Protein AF-L7EU13-F1 (afdb_monomer_lite)

InterPro domains:
  IPR012551 DUF1707 SHOCT-like domain [PF08044] (8-45)

pLDDT: mean 79.1, std 16.44, range [40.97, 95.44]

Foldseek 3Di:
DDCPDVVNVVLVVVLVVVLVVLVVCVVVVVDDPVRSVVSSVCSVVVVPPPD

Radius of gyration: 13.34 Å; chains: 1; bounding box: 37×13×35 Å

Organism: Streptomyces turgidiscabies (strain Car8) (NCBI:txid698760)

Structure (mmCIF, N/CA/C/O backbone):
data_AF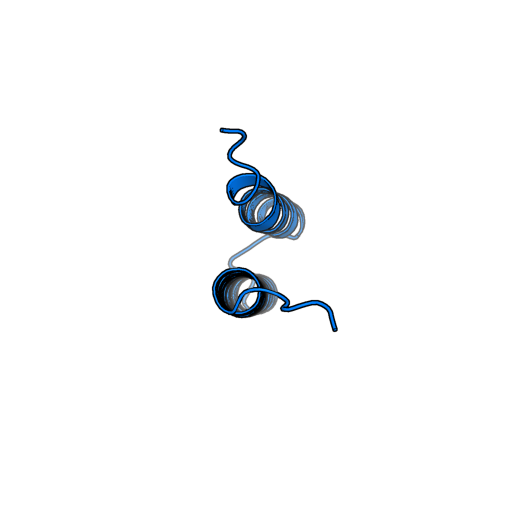-L7EU13-F1
#
_entry.id   AF-L7EU13-F1
#
loop_
_atom_site.group_PDB
_atom_site.id
_atom_site.type_symbol
_atom_site.label_atom_id
_atom_site.label_alt_id
_atom_site.label_comp_id
_atom_site.label_asym_id
_atom_site.label_entity_id
_atom_site.label_seq_id
_atom_site.pdbx_PDB_ins_code
_atom_site.Cartn_x
_atom_site.Cartn_y
_atom_site.Cartn_z
_atom_site.occupancy
_atom_site.B_iso_or_equiv
_atom_site.auth_seq_id
_atom_site.auth_comp_id
_atom_site.auth_asym_id
_atom_site.auth_atom_id
_atom_site.pdbx_PDB_model_num
ATOM 1 N N . MET A 1 1 ? 19.882 10.429 -26.792 1.00 47.25 1 MET A N 1
ATOM 2 C CA . MET A 1 1 ? 18.745 9.492 -26.804 1.00 47.25 1 MET A CA 1
ATOM 3 C C . MET A 1 1 ? 18.950 8.608 -25.601 1.00 47.25 1 MET A C 1
ATOM 5 O O . MET A 1 1 ? 19.772 7.707 -25.664 1.00 47.25 1 MET A O 1
ATOM 9 N N . THR A 1 2 ? 18.390 9.025 -24.472 1.00 48.62 2 THR A N 1
ATOM 10 C CA . THR A 1 2 ? 18.590 8.385 -23.173 1.00 48.62 2 THR A CA 1
ATOM 11 C C . THR A 1 2 ? 17.940 7.013 -23.247 1.00 48.62 2 THR A C 1
ATOM 13 O O . THR A 1 2 ? 16.722 6.910 -23.365 1.00 48.62 2 THR A O 1
ATOM 16 N N . ASP A 1 3 ? 18.769 5.977 -23.300 1.00 57.56 3 ASP A N 1
ATOM 17 C CA . ASP A 1 3 ? 18.336 4.603 -23.105 1.00 57.56 3 ASP A CA 1
ATOM 18 C C . ASP A 1 3 ? 17.996 4.488 -21.615 1.00 57.56 3 ASP A C 1
ATOM 20 O O . ASP A 1 3 ? 18.847 4.203 -20.776 1.00 57.56 3 ASP A O 1
ATOM 24 N N . ASP A 1 4 ? 16.773 4.893 -21.265 1.00 57.19 4 ASP A N 1
ATOM 25 C CA . ASP A 1 4 ? 16.156 4.551 -19.991 1.00 57.19 4 ASP A CA 1
ATOM 26 C C . ASP A 1 4 ? 16.079 3.028 -19.953 1.00 57.19 4 ASP A C 1
ATOM 28 O O . ASP A 1 4 ? 15.192 2.416 -20.556 1.00 57.19 4 ASP A O 1
ATOM 32 N N . LEU A 1 5 ? 17.095 2.450 -19.314 1.00 59.59 5 LEU A N 1
ATOM 33 C CA . LEU A 1 5 ? 17.359 1.025 -19.218 1.00 59.59 5 LEU A CA 1
ATOM 34 C C . LEU A 1 5 ? 16.045 0.271 -18.950 1.00 59.59 5 LEU A C 1
ATOM 36 O O . LEU A 1 5 ? 15.308 0.645 -18.030 1.00 59.59 5 LEU A O 1
ATOM 40 N N . PRO A 1 6 ? 15.731 -0.801 -19.697 1.00 65.25 6 PRO A N 1
ATOM 41 C CA . PRO A 1 6 ? 14.512 -1.586 -19.489 1.00 65.25 6 PRO A CA 1
ATOM 42 C C . PRO A 1 6 ? 14.361 -2.081 -18.040 1.00 65.25 6 PRO A C 1
ATOM 44 O O . PRO A 1 6 ? 13.241 -2.259 -17.568 1.00 65.25 6 PRO A O 1
ATOM 47 N N . GLU A 1 7 ? 15.469 -2.224 -17.312 1.00 62.25 7 GLU A N 1
ATOM 48 C CA . GLU A 1 7 ? 15.508 -2.553 -15.883 1.00 62.25 7 GLU A CA 1
ATOM 49 C C . GLU A 1 7 ? 14.902 -1.462 -14.983 1.00 62.25 7 GLU A C 1
ATOM 51 O O . GLU A 1 7 ? 14.225 -1.774 -14.000 1.00 62.25 7 GLU A O 1
ATOM 56 N N . LEU A 1 8 ? 15.087 -0.182 -15.330 1.00 67.94 8 LEU A N 1
ATOM 57 C CA . LEU A 1 8 ? 14.501 0.936 -14.591 1.00 67.94 8 LEU A CA 1
ATOM 58 C C . LEU A 1 8 ? 12.980 0.954 -14.773 1.00 67.94 8 LEU A C 1
ATOM 60 O O . LEU A 1 8 ? 12.253 1.040 -13.789 1.00 67.94 8 LEU A O 1
ATOM 64 N N . ARG A 1 9 ? 12.502 0.762 -16.010 1.00 70.88 9 ARG A N 1
ATOM 65 C CA . ARG A 1 9 ? 11.062 0.684 -16.310 1.00 70.88 9 ARG A CA 1
ATOM 66 C C . ARG A 1 9 ? 10.389 -0.554 -15.727 1.00 70.88 9 ARG A C 1
ATOM 68 O O . ARG A 1 9 ? 9.247 -0.460 -15.290 1.00 70.88 9 ARG A O 1
ATOM 75 N N . ALA A 1 10 ? 11.074 -1.697 -15.705 1.00 71.19 10 ALA A N 1
ATOM 76 C CA . ALA A 1 10 ? 10.589 -2.884 -15.004 1.00 71.19 10 ALA A CA 1
ATOM 77 C C . ALA A 1 10 ? 10.432 -2.594 -13.502 1.00 71.19 10 ALA A C 1
ATOM 79 O O . ALA A 1 10 ? 9.381 -2.867 -12.931 1.00 71.19 10 ALA A O 1
ATOM 80 N N . SER A 1 11 ? 11.421 -1.922 -12.902 1.00 77.56 11 SER A N 1
ATOM 81 C CA . SER A 1 11 ? 11.356 -1.501 -11.501 1.00 77.56 11 SER A CA 1
ATOM 82 C C . SER A 1 11 ? 10.248 -0.473 -11.237 1.00 77.56 11 SER A C 1
ATOM 84 O O . SER A 1 11 ? 9.626 -0.526 -10.183 1.00 77.56 11 SER A O 1
ATOM 86 N N . ASP A 1 12 ? 9.980 0.463 -12.154 1.00 81.44 12 ASP A N 1
ATOM 87 C CA . ASP A 1 12 ? 8.826 1.373 -12.071 1.00 81.44 12 ASP A CA 1
ATOM 88 C C . ASP A 1 12 ? 7.495 0.616 -12.107 1.00 81.44 12 ASP A C 1
ATOM 90 O O . ASP A 1 12 ? 6.645 0.834 -11.246 1.00 81.44 12 ASP A O 1
ATOM 94 N N . ALA A 1 13 ? 7.337 -0.320 -13.045 1.00 85.75 13 ALA A N 1
ATOM 95 C CA . ALA A 1 13 ? 6.124 -1.125 -13.168 1.00 85.75 13 ALA A CA 1
ATOM 96 C C . ALA A 1 13 ? 5.873 -1.992 -11.920 1.00 85.75 13 ALA A C 1
ATOM 98 O O . ALA A 1 13 ? 4.738 -2.103 -11.451 1.00 85.75 13 ALA A O 1
ATOM 99 N N . ASP A 1 14 ? 6.930 -2.565 -11.338 1.00 84.75 14 ASP A N 1
ATOM 100 C CA . ASP A 1 14 ? 6.837 -3.3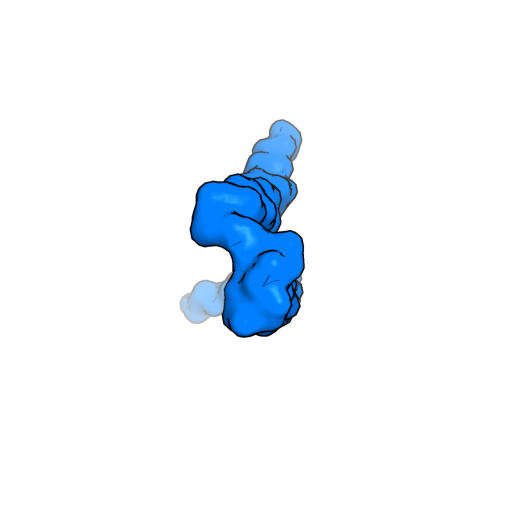05 -10.079 1.00 84.75 14 ASP A CA 1
ATOM 101 C C . ASP A 1 14 ? 6.419 -2.390 -8.914 1.00 84.75 14 ASP A C 1
ATOM 103 O O . ASP A 1 14 ? 5.574 -2.773 -8.098 1.00 84.75 14 ASP A O 1
ATOM 107 N N . ARG A 1 15 ? 6.939 -1.155 -8.851 1.00 85.50 15 ARG A N 1
ATOM 108 C CA . ARG A 1 15 ? 6.546 -0.165 -7.831 1.00 85.50 15 ARG A CA 1
ATOM 109 C C . ARG A 1 15 ? 5.089 0.253 -7.966 1.00 85.50 15 ARG A C 1
ATOM 111 O O . ARG A 1 15 ? 4.383 0.311 -6.960 1.00 85.50 15 ARG A O 1
ATOM 118 N N . GLU A 1 16 ? 4.634 0.523 -9.185 1.00 88.75 16 GLU A N 1
ATOM 119 C CA . GLU A 1 16 ? 3.238 0.872 -9.453 1.00 88.75 16 GLU A CA 1
ATOM 120 C C . GLU A 1 16 ? 2.303 -0.260 -9.028 1.00 88.75 16 GLU A C 1
ATOM 122 O O . GLU A 1 16 ? 1.337 -0.017 -8.304 1.00 88.75 16 GLU A O 1
ATOM 127 N N . ARG A 1 17 ? 2.646 -1.507 -9.367 1.00 90.12 17 ARG A N 1
ATOM 128 C CA . ARG A 1 17 ? 1.863 -2.686 -8.984 1.00 90.12 17 ARG A CA 1
ATOM 129 C C . ARG A 1 17 ? 1.773 -2.863 -7.469 1.00 90.12 17 ARG A C 1
ATOM 131 O O . ARG A 1 17 ? 0.701 -3.160 -6.947 1.00 90.12 17 ARG A O 1
ATOM 138 N N . VAL A 1 18 ? 2.875 -2.671 -6.744 1.00 90.12 18 VAL A N 1
ATOM 139 C CA . VAL A 1 18 ? 2.862 -2.723 -5.273 1.00 90.12 18 VAL A CA 1
ATOM 140 C C . VAL A 1 18 ? 2.031 -1.574 -4.693 1.00 90.12 18 VAL A C 1
ATOM 142 O O . VAL A 1 18 ? 1.243 -1.799 -3.777 1.00 90.12 18 VAL A O 1
ATOM 145 N N . ALA A 1 19 ? 2.135 -0.365 -5.249 1.00 90.69 19 ALA A N 1
ATOM 146 C CA . ALA A 1 19 ? 1.343 0.783 -4.813 1.00 90.69 19 ALA A CA 1
ATOM 147 C C . ALA A 1 19 ? -0.167 0.593 -5.045 1.00 90.69 19 ALA A C 1
ATOM 149 O O . ALA A 1 19 ? -0.972 1.101 -4.265 1.00 90.69 19 ALA A O 1
ATOM 150 N N . GLU A 1 20 ? -0.571 -0.118 -6.099 1.00 93.25 20 GLU A N 1
ATOM 151 C CA . GLU A 1 20 ? -1.968 -0.516 -6.313 1.00 93.25 20 GLU A CA 1
ATOM 152 C C . GLU A 1 20 ? -2.444 -1.503 -5.242 1.00 93.25 20 GLU A C 1
ATOM 154 O O . GLU A 1 20 ? -3.440 -1.235 -4.577 1.00 93.25 20 GLU A O 1
ATOM 159 N N . ILE A 1 21 ? -1.683 -2.570 -4.976 1.00 93.75 21 ILE A N 1
ATOM 160 C CA . ILE A 1 21 ? -2.030 -3.571 -3.948 1.00 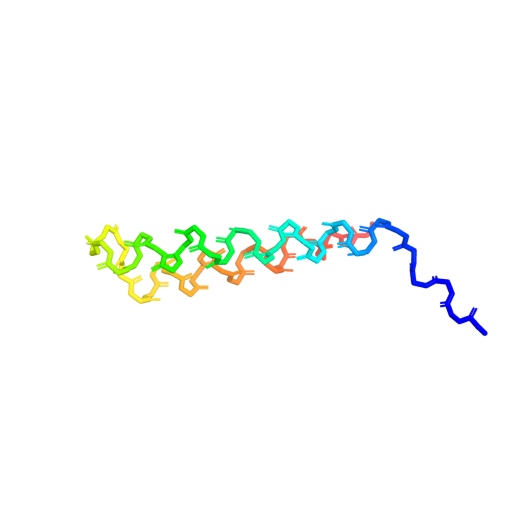93.75 21 ILE A CA 1
ATOM 161 C C . ILE A 1 21 ? -2.180 -2.926 -2.563 1.00 93.75 21 ILE A C 1
ATOM 163 O O . ILE A 1 21 ? -3.096 -3.252 -1.807 1.00 93.75 21 ILE A O 1
ATOM 167 N N . LEU A 1 22 ? -1.279 -2.004 -2.216 1.00 92.81 22 LEU A N 1
ATOM 168 C CA . LEU A 1 22 ? -1.332 -1.289 -0.943 1.00 92.81 22 LEU A CA 1
ATOM 169 C C . LEU A 1 22 ? -2.551 -0.355 -0.861 1.00 92.81 22 LEU A C 1
ATOM 171 O O . LEU A 1 22 ? -3.166 -0.256 0.200 1.00 92.81 22 LEU A O 1
ATOM 175 N N . ARG A 1 23 ? -2.933 0.294 -1.970 1.00 92.44 23 ARG A N 1
ATOM 176 C CA . ARG A 1 23 ? -4.139 1.138 -2.037 1.00 92.44 23 ARG A CA 1
ATOM 177 C C . ARG A 1 23 ? -5.417 0.321 -1.902 1.00 92.44 23 ARG A C 1
ATOM 179 O O . ARG A 1 23 ? -6.313 0.744 -1.176 1.00 92.44 23 ARG A O 1
ATOM 186 N N . ASP A 1 24 ? -5.478 -0.850 -2.525 1.00 95.44 24 ASP A N 1
ATOM 187 C CA . ASP A 1 24 ? -6.609 -1.766 -2.378 1.00 95.44 24 ASP A CA 1
ATOM 188 C C . ASP A 1 24 ? -6.740 -2.237 -0.926 1.00 95.44 24 ASP A C 1
ATOM 190 O O . ASP A 1 24 ? -7.810 -2.140 -0.329 1.00 95.44 24 ASP A O 1
ATOM 194 N N . ALA A 1 25 ? -5.636 -2.640 -0.294 1.00 93.19 25 ALA A N 1
ATOM 195 C CA . ALA A 1 25 ? -5.647 -3.054 1.106 1.00 93.19 25 ALA A CA 1
ATOM 196 C C . ALA A 1 25 ? -6.019 -1.912 2.082 1.00 93.19 25 ALA A C 1
ATOM 198 O O . ALA A 1 25 ? -6.667 -2.177 3.099 1.00 93.19 25 ALA A O 1
ATOM 199 N N . LEU A 1 26 ? -5.675 -0.656 1.768 1.00 93.12 26 LEU A N 1
ATOM 200 C CA . LEU A 1 26 ? -6.144 0.534 2.494 1.00 93.12 26 LEU A CA 1
ATOM 201 C C . LEU A 1 26 ? -7.654 0.748 2.305 1.00 93.12 26 LEU A C 1
ATOM 203 O O . LEU A 1 26 ? -8.369 0.975 3.279 1.00 93.12 26 LEU A O 1
ATOM 207 N N . ALA A 1 27 ? -8.159 0.623 1.075 1.00 93.19 27 ALA A N 1
ATOM 208 C CA . ALA A 1 27 ? -9.585 0.752 0.770 1.00 93.19 27 ALA A CA 1
ATOM 209 C C . ALA A 1 27 ? -10.432 -0.356 1.423 1.00 93.19 27 ALA A C 1
ATOM 211 O O . ALA A 1 27 ? -11.561 -0.114 1.845 1.00 93.19 27 ALA A O 1
ATOM 212 N N . GLU A 1 28 ? -9.873 -1.559 1.560 1.00 95.19 28 GLU A N 1
ATOM 213 C CA . GLU A 1 28 ? -10.477 -2.679 2.286 1.00 95.19 28 GLU A CA 1
ATOM 214 C C . GLU A 1 28 ? -10.386 -2.531 3.819 1.00 95.19 28 GLU A C 1
ATOM 216 O O . GLU A 1 28 ? -10.923 -3.368 4.548 1.00 95.19 28 GLU A O 1
ATOM 221 N N . GLY A 1 29 ? -9.704 -1.495 4.327 1.00 93.94 29 GLY A N 1
ATOM 222 C CA . GLY A 1 29 ? -9.507 -1.257 5.760 1.00 93.94 29 GLY A CA 1
ATOM 223 C C . GLY A 1 29 ? -8.579 -2.271 6.436 1.00 93.94 29 GLY A C 1
ATOM 224 O O . GLY A 1 29 ? -8.577 -2.384 7.660 1.00 93.94 29 GLY A O 1
ATOM 225 N N . ARG A 1 30 ? -7.806 -3.032 5.648 1.00 93.31 30 ARG A N 1
ATOM 226 C CA . ARG A 1 30 ? -6.763 -3.941 6.150 1.00 93.31 30 ARG A CA 1
ATOM 227 C C . ARG A 1 30 ? -5.467 -3.207 6.481 1.00 93.31 30 ARG A C 1
ATOM 229 O O . ARG A 1 30 ? -4.643 -3.757 7.203 1.00 93.31 30 ARG A O 1
ATOM 236 N N . LEU A 1 31 ? -5.294 -2.008 5.927 1.00 92.69 31 LEU A N 1
ATOM 237 C CA . LEU A 1 31 ? -4.203 -1.088 6.220 1.00 92.69 31 LEU A CA 1
ATOM 238 C C . LEU A 1 31 ? -4.749 0.210 6.789 1.00 92.69 31 LEU A C 1
ATOM 240 O O . LEU A 1 31 ? -5.812 0.673 6.377 1.00 92.69 31 LEU A O 1
ATOM 244 N N . ASP A 1 32 ? -3.986 0.808 7.696 1.00 92.81 32 ASP A N 1
ATOM 245 C CA . ASP A 1 32 ? -4.139 2.215 8.036 1.00 92.81 32 ASP A CA 1
ATOM 246 C C . ASP A 1 32 ? -3.275 3.080 7.098 1.00 92.81 32 ASP A C 1
ATOM 248 O O . ASP A 1 32 ? -2.380 2.583 6.411 1.00 92.81 32 ASP A O 1
ATOM 252 N N . MET A 1 33 ? -3.558 4.382 7.054 1.00 89.06 33 MET A N 1
ATOM 253 C CA . MET A 1 33 ? -2.825 5.332 6.214 1.00 89.06 33 MET A CA 1
ATOM 254 C C . MET A 1 33 ? -1.326 5.374 6.558 1.00 89.06 33 MET A C 1
ATOM 256 O O . MET A 1 33 ? -0.494 5.461 5.662 1.00 89.06 33 MET A O 1
ATOM 260 N N . THR A 1 34 ? -0.983 5.258 7.839 1.00 92.69 34 THR A N 1
ATOM 261 C CA . THR A 1 34 ? 0.393 5.232 8.346 1.00 92.69 34 THR A CA 1
ATOM 262 C C . THR A 1 34 ? 1.125 3.981 7.860 1.00 92.69 34 THR A C 1
ATOM 264 O O . THR A 1 34 ? 2.182 4.094 7.246 1.00 92.69 34 THR A O 1
ATOM 267 N N . GLU A 1 35 ? 0.545 2.788 8.041 1.00 92.31 35 GLU A N 1
ATOM 268 C CA . GLU A 1 35 ? 1.134 1.532 7.552 1.00 92.31 35 GLU A CA 1
ATOM 269 C C . GLU A 1 35 ? 1.229 1.499 6.014 1.00 92.31 35 GLU A C 1
ATOM 271 O O . GLU A 1 35 ? 2.183 0.950 5.452 1.00 92.31 35 GLU A O 1
ATOM 276 N N . PHE A 1 36 ? 0.268 2.111 5.313 1.00 91.12 36 PHE A N 1
ATOM 277 C CA . PHE A 1 36 ? 0.324 2.312 3.865 1.00 91.12 36 PHE A CA 1
ATOM 278 C C . PHE A 1 36 ? 1.528 3.173 3.461 1.00 91.12 36 PHE A C 1
ATOM 280 O O . PHE A 1 36 ? 2.300 2.758 2.596 1.00 91.12 36 PHE A O 1
ATOM 287 N N . GLU A 1 37 ? 1.711 4.336 4.090 1.00 89.81 37 GLU A N 1
ATOM 288 C CA . GLU A 1 37 ? 2.819 5.252 3.806 1.00 89.81 37 GLU A CA 1
ATOM 289 C C . GLU A 1 37 ? 4.179 4.613 4.106 1.00 89.81 37 GLU A C 1
ATOM 291 O O . GLU A 1 37 ? 5.078 4.690 3.270 1.00 89.81 37 GLU A O 1
ATOM 296 N N . GLU A 1 38 ? 4.322 3.904 5.229 1.00 90.62 38 GLU A N 1
ATOM 297 C CA . GLU A 1 38 ? 5.559 3.197 5.581 1.00 90.62 38 GLU A CA 1
ATOM 298 C C . GLU A 1 38 ? 5.905 2.091 4.573 1.00 90.62 38 GLU A C 1
ATOM 300 O O . GLU A 1 38 ? 7.056 1.957 4.148 1.00 90.62 38 GLU A O 1
ATOM 305 N N . ARG A 1 39 ? 4.915 1.294 4.146 1.00 90.00 39 ARG A N 1
ATOM 306 C CA . ARG A 1 39 ? 5.125 0.241 3.136 1.00 90.00 39 ARG A CA 1
ATOM 307 C C . ARG A 1 39 ? 5.403 0.806 1.752 1.00 90.00 39 ARG A C 1
ATOM 309 O O . ARG A 1 39 ? 6.213 0.237 1.013 1.00 90.00 39 ARG A O 1
ATOM 316 N N . LEU A 1 40 ? 4.747 1.906 1.399 1.00 88.12 40 LEU A N 1
ATOM 317 C CA . LEU A 1 40 ? 4.982 2.605 0.147 1.00 88.12 40 LEU A CA 1
ATOM 318 C C . LEU A 1 40 ? 6.409 3.161 0.131 1.00 88.12 40 LEU A C 1
ATOM 320 O O . LEU A 1 40 ? 7.176 2.831 -0.771 1.00 88.12 40 LEU A O 1
ATOM 324 N N . ASP A 1 41 ? 6.805 3.905 1.162 1.00 87.56 41 ASP A N 1
ATOM 325 C CA . ASP A 1 41 ? 8.146 4.476 1.286 1.00 87.56 41 ASP A CA 1
ATOM 326 C C . ASP A 1 41 ? 9.228 3.389 1.283 1.00 87.56 41 ASP A C 1
ATOM 328 O O . ASP A 1 41 ? 10.190 3.485 0.524 1.00 87.56 41 ASP A O 1
ATOM 332 N N . ALA A 1 42 ? 9.029 2.278 2.000 1.00 86.12 42 ALA A N 1
ATOM 333 C CA . ALA A 1 42 ? 9.941 1.137 1.960 1.00 86.12 42 ALA A CA 1
ATOM 334 C C . ALA A 1 42 ? 10.085 0.536 0.549 1.00 86.12 42 ALA A C 1
ATOM 336 O O . ALA A 1 42 ? 11.180 0.119 0.167 1.00 86.12 42 ALA A O 1
ATOM 337 N N . THR A 1 43 ? 9.012 0.507 -0.247 1.00 84.38 43 THR A N 1
ATOM 338 C CA . THR A 1 43 ? 9.036 0.022 -1.639 1.00 84.38 43 THR A CA 1
ATOM 339 C C . THR A 1 43 ? 9.886 0.932 -2.530 1.00 84.38 43 THR A C 1
ATOM 341 O O . THR A 1 43 ? 10.670 0.441 -3.345 1.00 84.38 43 THR A O 1
ATOM 344 N N . TYR A 1 44 ? 9.804 2.250 -2.335 1.00 78.62 44 TYR A N 1
ATOM 345 C CA . TYR A 1 44 ? 10.629 3.220 -3.060 1.00 78.62 44 TYR A CA 1
ATOM 346 C C . TYR A 1 44 ? 12.074 3.296 -2.528 1.00 78.62 44 TYR A C 1
ATOM 348 O O . TYR A 1 44 ? 13.008 3.435 -3.319 1.00 78.62 44 TYR A O 1
ATOM 356 N N . GLN A 1 45 ? 12.298 3.144 -1.218 1.00 75.25 45 GLN A N 1
ATOM 357 C CA . GLN A 1 45 ? 13.632 3.184 -0.606 1.00 75.25 45 GLN A CA 1
ATOM 358 C C . GLN A 1 45 ? 14.474 1.943 -0.915 1.00 75.25 45 GLN A C 1
ATOM 360 O O . GLN A 1 45 ? 15.685 2.061 -1.112 1.00 75.25 45 GLN A O 1
ATOM 365 N N . ARG A 1 46 ? 13.868 0.752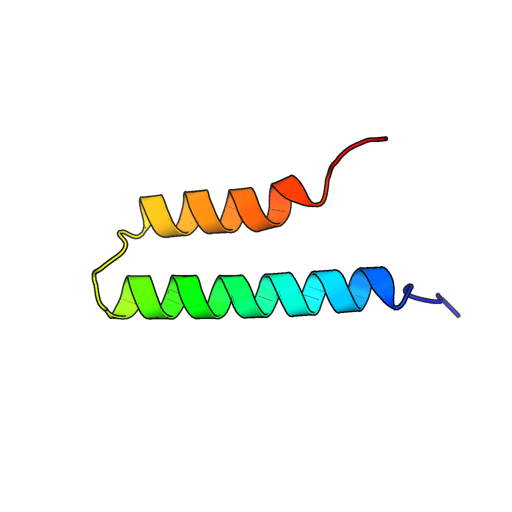 -0.982 1.00 60.09 46 ARG A N 1
ATOM 366 C CA . ARG A 1 46 ? 14.591 -0.523 -1.150 1.00 60.09 46 ARG A CA 1
ATOM 367 C C . ARG A 1 46 ? 15.314 -0.640 -2.499 1.00 60.09 46 ARG A C 1
ATOM 369 O O . ARG A 1 46 ? 16.306 -1.359 -2.600 1.00 60.09 46 ARG A O 1
ATOM 376 N N . VAL A 1 47 ? 14.877 0.119 -3.507 1.00 55.00 47 VAL A N 1
ATOM 377 C CA . VAL A 1 47 ? 15.525 0.194 -4.830 1.00 55.00 47 VAL A CA 1
ATOM 378 C C . VAL A 1 47 ? 16.760 1.112 -4.820 1.00 55.00 47 VAL A C 1
ATOM 380 O O . VAL A 1 47 ? 17.625 0.983 -5.680 1.00 55.00 47 VAL A O 1
ATOM 383 N N . ARG A 1 48 ? 16.944 1.953 -3.789 1.00 52.06 48 ARG A N 1
ATOM 384 C CA . ARG A 1 48 ? 18.220 2.637 -3.516 1.00 52.06 48 ARG A CA 1
ATOM 385 C C . ARG A 1 48 ? 19.118 1.758 -2.644 1.00 52.06 48 ARG A C 1
ATOM 387 O O . ARG A 1 48 ? 19.612 2.193 -1.604 1.00 52.06 48 ARG A O 1
ATOM 394 N N . THR A 1 49 ? 19.344 0.515 -3.059 1.00 43.50 49 THR A N 1
ATOM 395 C CA . THR A 1 49 ? 20.532 -0.196 -2.584 1.00 43.50 49 THR A CA 1
ATOM 396 C C . THR A 1 49 ? 21.717 0.456 -3.285 1.00 43.50 49 THR A C 1
ATOM 398 O O . THR A 1 49 ? 21.978 0.230 -4.463 1.00 43.50 49 THR A O 1
ATOM 401 N N . VAL A 1 50 ? 22.348 1.371 -2.551 1.00 49.2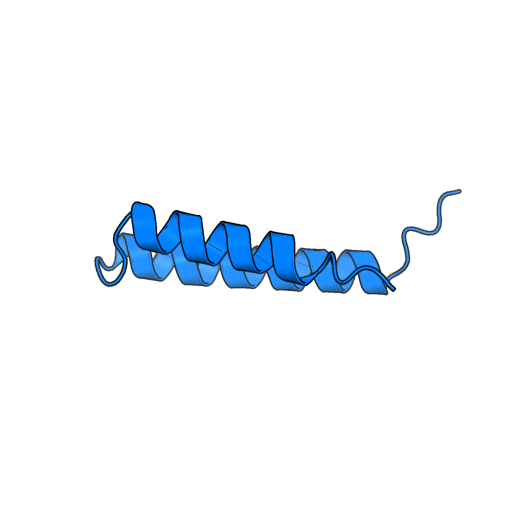8 50 VAL A N 1
ATOM 402 C CA . VAL A 1 50 ? 23.696 1.872 -2.814 1.00 49.28 50 VAL A CA 1
ATOM 403 C C . VAL A 1 50 ? 24.608 0.659 -3.013 1.00 49.28 50 VAL A C 1
ATOM 405 O O . VAL A 1 50 ? 24.512 -0.302 -2.247 1.00 49.28 50 VAL A O 1
ATOM 408 N N . SER A 1 51 ? 25.414 0.707 -4.078 1.00 40.97 51 SER A N 1
ATOM 409 C CA . SER A 1 51 ? 26.487 -0.247 -4.383 1.00 40.97 51 SER A CA 1
ATOM 410 C C . SER A 1 51 ? 27.411 -0.529 -3.202 1.00 40.97 51 SER A C 1
ATOM 412 O O . SER A 1 51 ? 27.620 0.390 -2.379 1.00 40.97 51 SER A O 1
#

Sequence (51 aa):
MTDDLPELRASDADRERVAEILRDALAEGRLDMTEFEERLDATYQRVRTVS

Secondary structure (DSSP, 8-state):
-----HHHHHHHHHHHHHHHHHHHHHHTTSS-HHHHHHHHHHHHHTT----

=== Feature glossary ===
The record interleaves many kinds of information about one protein. Here is each kind framed as the question it answers.

Q: What does the local fold look like, residue by residue?
A: The Foldseek 3Di string encodes local tertiary geometry as a 20-letter alphabet — one character per residue — derived from the relative positions of nearby Cα atoms. Unlike the amino-acid sequence, 3Di is a direct function of the 3D structure, so two proteins with the same fold have similar 3Di strings even at low sequence identity.

Q: Which residues are in helices, strands, or loops?
A: The SS8 string is DSSP's per-residue secondary-structure call. α-helix (H) means an i→i+4 H-bond ladder; β-strand (E) means the residue participates in a β-sheet; 3₁₀ (G) and π (I) are tighter and wider helices; T/S are turns/bends; '-' is loop.

Q: How big and how compact is the whole molecule?
A: Radius of gyration (Rg) is the root-mean-square distance of Cα atoms from their centroid — a single number for overall size and compactness. A globular domain of N residues has Rg ≈ 2.2·N^0.38 Å; an extended or disordered chain has a much larger Rg. The Cα contact count is the number of residue pairs whose Cα atoms are within 8 Å and are more than four positions apart in sequence — a standard proxy for tertiary packing density. The bounding box is the smallest axis-aligned box enclosing all Cα atoms.

Q: Where is each backbone atom in 3D?
A: Structure coordinates are given as an mmCIF _atom_site loop: one row per atom with element, residue name, chain id, sequence number, and x/y/z position in Å. Only the four main-chain atoms per residue are included here; side chains are omitted to keep the record compact.

Q: What is the amino-acid chain?
A: Primary structure: the covalent order of the twenty standard amino acids along the backbone. Two proteins with the same sequence will (almost always) fold to the same structure; two with 30% identity often share a fold but not the details.

Q: What if only a Cα trace is available?
A: Three-state secondary structure (P-SEA) collapses the eight DSSP classes into helix (a), strand (b), and coil (c). P-SEA assigns these from Cα geometry alone — distances and angles — without requiring backbone oxygens, so it works on any Cα trace.

Q: What family and function is it annotated with?
A: Database cross-references. InterPro integrates a dozen domain/family signature databases into unified entries with residue-range hits. GO terms attach function/process/location labels with evidence codes. CATH codes position the fold in a four-level structural taxonomy. Organism is the NCBI-taxonomy species name.

Q: How confident is the AlphaFold model at each residue?
A: pLDDT is the predicted lDDT-Cα score: AlphaFold's confidence that the local environment of each residue (all inter-atomic distances within 15 Å) is correctly placed. It is a per-residue number between 0 and 100, with higher meaning more reliable.

Q: How mobile is each atom in the crystal?
A: B-factor (Debye–Waller factor) reflects atomic displacement in the crystal lattice. It is an experimental observable (units Å²), not a prediction; low values mean the atom is pinned down, high values mean it moves or is heterogeneous across the crystal.

Q: Which residues are buried vs exposed?
A: SASA measures how much of the protein is reachable by solvent. It is computed by rolling a water-sized probe over the atomic surface and summing the exposed area (Å²). Per-residue SASA distinguishes core (buried, low SASA) from surface (exposed, high SASA) residues; total SASA is a whole-molecule size measure.

Q: What do the diagnostic plots show?
A: Plot images: a contact map (which residues are close in 3D, as an N×N binary image), a Ramachandran scatter (backbone torsion angles, revealing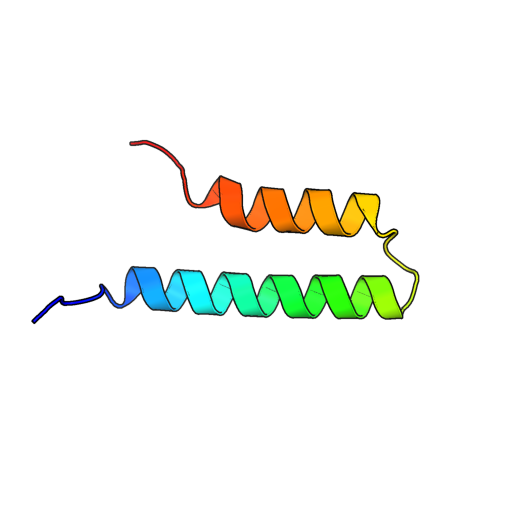 secondary-structure composition at a glance), and — for AlphaFold structures — a PAE heatmap (pairwise prediction confidence).

Q: What known structures does this most resemble?
A: The Foldseek neighbor list gives the closest experimentally determined structures in the PDB, ranked by structural alignment. TM-score near 1 means near-identical fold; near 0.3 means only rough topology match. This is how one finds what a novel AlphaFold prediction most resembles in the solved-structure universe.

Q: Are the domains correctly placed relative to each other?
A: Predicted aligned error is AlphaFold's pairwise confidence. Unlike pLDDT (per-residue), PAE is per-residue-pair and captures whether two parts of the structure are correctly placed relative to each other. Units are ångströms of expected positional error.

Q: What do the rendered images show?
A: Structure images are PyMOL renders from six orthogonal camera directions. Cartoon representation draws helices as coils and strands as arrows; sticks shows the backbone as bonds; surface shows the solvent-excluded envelope. Rainbow coloring maps sequence position to hue (blue→red, N→C); chain coloring assigns a distinct color per polypeptide.

Q: What are the backbone torsion angles?
A: φ (phi) and ψ (psi) are the two rotatable backbone dihedrals per residue: φ is the C(i-1)–N–Cα–C torsion, ψ is the N–Cα–C–N(i+1) torsion, both in degrees on (−180°, 180°]. α-helical residues cluster near (−60°, −45°); β-strand residues near (−120°, +130°). A Ramachandran plot is simply a scatter of (φ, ψ) for every residue.